Protein AF-A0A496CNL6-F1 (afdb_monomer)

Sequence (67 aa):
MKHILLQKALTYKKREKITAP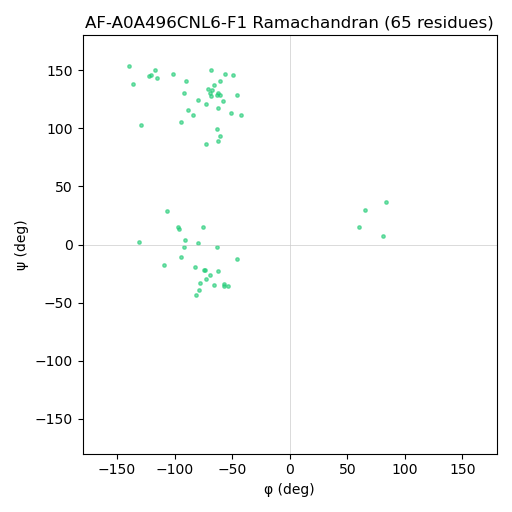TGYEFDCFLGAWISVSDKSLLVNHKDFPGYGTKKNDIETGEDMKGQ

Radius of gyration: 18.59 Å; Cα contacts (8 Å, |Δi|>4): 37; chains: 1; bounding box: 39×31×49 Å

Mean predicted aligned error: 12.91 Å

Secondary structure (DSSP, 8-state):
---HHHHHPPP-PPPS--PPPTTEEEETTTTEEEETTT--BGGGSTT------GGGS---SSTT---

Solvent-accessible surface area (backbone atoms onl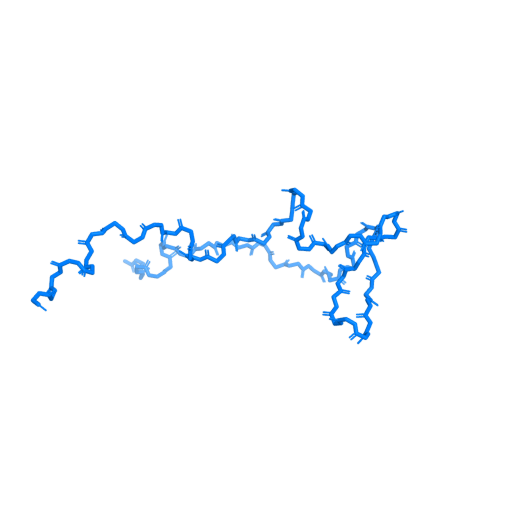y — not comparable to full-atom values): 4768 Å² total; per-residue (Å²): 136,82,59,69,67,73,73,71,52,86,85,72,83,80,72,92,67,91,71,80,62,86,69,45,45,78,39,78,89,77,71,40,48,25,28,73,87,78,63,47,52,47,86,74,40,93,82,42,82,69,70,74,62,76,80,74,56,73,81,83,75,67,86,78,78,63,133

Foldseek 3Di:
DDDPCVVPDDDDDDDPDDDDDPQWDQDPVVRFTAGVPPRDTLCPDPPNPPPPPPVVPPVPDPVVPDD

pLDDT: mean 76.1, std 15.98, range [42.72, 95.06]

Structure (mmCIF, N/CA/C/O backbone):
data_AF-A0A496CNL6-F1
#
_entry.id   AF-A0A496CNL6-F1
#
loop_
_atom_site.group_PDB
_atom_site.id
_atom_site.type_symbol
_atom_site.label_atom_id
_atom_site.label_alt_id
_atom_site.label_comp_id
_atom_site.label_asym_id
_atom_site.label_entity_id
_atom_site.label_seq_id
_atom_site.pdbx_PDB_ins_code
_atom_site.Cartn_x
_atom_site.Cartn_y
_atom_site.Cartn_z
_atom_site.occupancy
_atom_site.B_iso_or_equiv
_atom_site.auth_seq_id
_atom_site.auth_comp_id
_atom_site.auth_asym_id
_atom_site.auth_atom_id
_atom_site.pdbx_PDB_model_num
ATOM 1 N N . MET A 1 1 ? -26.941 2.674 26.237 1.00 72.25 1 MET A N 1
ATOM 2 C CA . MET A 1 1 ? -25.701 3.484 26.292 1.00 72.25 1 MET A CA 1
ATOM 3 C C . MET A 1 1 ? -24.628 2.742 25.493 1.00 72.25 1 MET A C 1
ATOM 5 O O . MET A 1 1 ? -24.420 1.571 25.777 1.0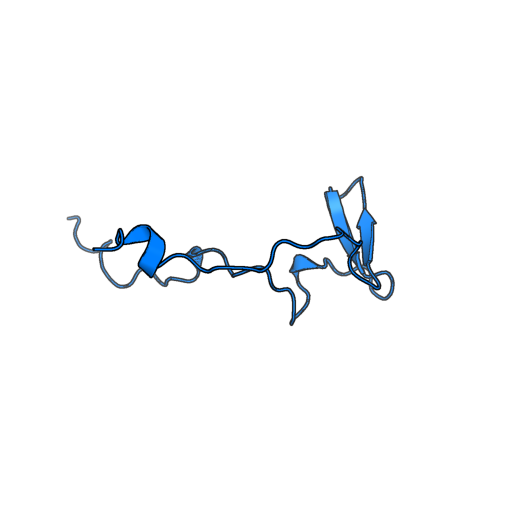0 72.25 1 MET A O 1
ATOM 9 N N . LYS A 1 2 ? -24.034 3.332 24.442 1.00 76.75 2 LYS A N 1
ATOM 10 C CA . LYS A 1 2 ? -22.958 2.677 23.660 1.00 76.75 2 LYS A CA 1
ATOM 11 C C . LYS A 1 2 ? -21.593 3.029 24.255 1.00 76.75 2 LYS A C 1
ATOM 13 O O . LYS A 1 2 ? -21.386 4.168 24.654 1.00 76.75 2 LYS A O 1
ATOM 18 N N . HIS A 1 3 ? -20.685 2.057 24.289 1.00 86.00 3 HIS A N 1
ATOM 19 C CA . HIS A 1 3 ? -19.329 2.221 24.813 1.00 86.00 3 HIS A CA 1
ATOM 20 C C . HIS A 1 3 ? -18.534 3.283 24.026 1.00 86.00 3 HIS A C 1
ATOM 22 O O . HIS A 1 3 ? -18.622 3.321 22.798 1.00 86.00 3 HIS A O 1
ATOM 28 N N . ILE A 1 4 ? -17.724 4.106 24.704 1.00 87.19 4 ILE A N 1
ATOM 29 C CA . ILE A 1 4 ? -16.977 5.233 24.100 1.00 87.19 4 ILE A CA 1
ATOM 30 C C . ILE A 1 4 ? -16.053 4.807 22.950 1.00 87.19 4 ILE A C 1
ATOM 32 O O . ILE A 1 4 ? -15.920 5.518 21.956 1.00 87.19 4 ILE A O 1
ATOM 36 N N . LEU A 1 5 ? -15.467 3.610 23.028 1.00 81.50 5 LEU A N 1
ATOM 37 C CA . LEU A 1 5 ? -14.623 3.082 21.950 1.00 81.50 5 LEU A CA 1
ATOM 38 C C . LEU A 1 5 ? -15.418 2.823 20.668 1.00 81.50 5 LEU A C 1
ATOM 40 O O . LEU A 1 5 ? -14.915 3.068 19.581 1.00 81.50 5 LEU A O 1
ATOM 44 N N . LEU A 1 6 ? -16.677 2.395 20.785 1.00 78.25 6 LEU A N 1
ATOM 45 C CA . LEU A 1 6 ? -17.545 2.181 19.626 1.00 78.25 6 LEU A CA 1
ATOM 46 C C . LEU A 1 6 ? -18.032 3.501 19.019 1.00 78.25 6 LEU A C 1
ATOM 48 O O . LEU A 1 6 ? -18.420 3.521 17.858 1.00 78.25 6 LEU A O 1
ATOM 52 N N . GLN A 1 7 ? -18.021 4.592 19.789 1.00 80.62 7 GLN A N 1
ATOM 53 C CA . GLN A 1 7 ? -18.351 5.929 19.288 1.00 80.62 7 GLN A CA 1
ATOM 54 C C . GLN A 1 7 ? -17.189 6.551 18.508 1.00 80.62 7 GLN A C 1
ATOM 56 O O . GLN A 1 7 ? -17.421 7.300 17.567 1.00 80.62 7 GLN A O 1
ATOM 61 N N . LYS A 1 8 ? -15.947 6.244 18.904 1.00 80.00 8 LYS A N 1
ATOM 62 C CA . LYS A 1 8 ? -14.728 6.780 18.279 1.00 80.00 8 LYS A CA 1
ATOM 63 C C . LYS A 1 8 ? -14.130 5.870 17.203 1.00 80.00 8 LYS A C 1
ATOM 65 O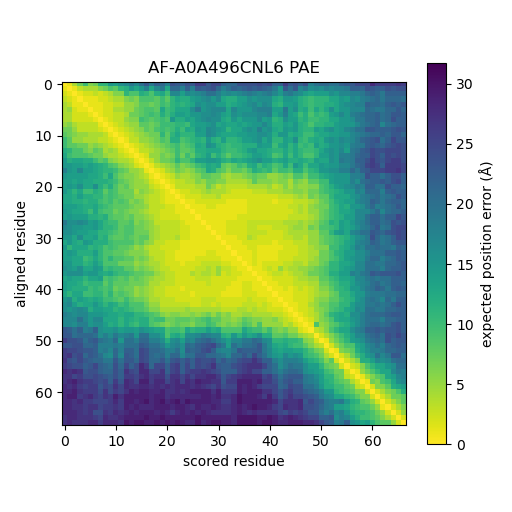 O . LYS A 1 8 ? -13.214 6.286 16.501 1.00 80.00 8 LYS A O 1
ATOM 70 N N . ALA A 1 9 ? -14.605 4.633 17.086 1.00 80.12 9 ALA A N 1
ATOM 71 C CA . ALA A 1 9 ? -14.099 3.693 16.099 1.00 80.12 9 ALA A CA 1
ATOM 72 C C . ALA A 1 9 ? -14.500 4.112 14.678 1.00 80.12 9 ALA A C 1
ATOM 74 O O . ALA A 1 9 ? -15.676 4.327 14.381 1.00 80.12 9 ALA A O 1
ATOM 75 N N . LEU A 1 10 ? -13.518 4.149 13.778 1.00 77.44 10 LEU A N 1
ATOM 76 C CA . LEU A 1 10 ? -13.775 4.219 12.346 1.00 77.44 10 LEU A CA 1
ATOM 77 C C . LEU A 1 10 ? -14.297 2.859 11.881 1.00 77.44 10 LEU A C 1
ATOM 79 O O . LEU A 1 10 ? -13.633 1.834 12.040 1.00 77.44 10 LEU A O 1
ATOM 83 N N . THR A 1 11 ? -15.498 2.850 11.312 1.00 75.81 11 THR A N 1
ATOM 84 C CA . THR A 1 11 ? -16.064 1.646 10.704 1.00 75.81 11 THR A CA 1
ATOM 85 C C . THR A 1 11 ? -15.708 1.626 9.226 1.00 75.81 11 THR A C 1
ATOM 87 O O . THR A 1 11 ? -15.881 2.613 8.514 1.00 75.81 11 THR A O 1
ATOM 90 N N . TYR A 1 12 ? -15.188 0.500 8.756 1.00 73.50 12 TYR A N 1
ATOM 91 C CA . TYR A 1 12 ? -14.907 0.279 7.345 1.00 73.50 12 TYR A CA 1
ATOM 92 C C . TYR A 1 12 ? -15.674 -0.948 6.869 1.00 73.50 12 TYR A C 1
ATOM 94 O O . TYR A 1 12 ? -15.862 -1.916 7.609 1.00 73.50 12 TYR A O 1
ATOM 102 N N . LYS A 1 13 ? -16.137 -0.911 5.616 1.00 77.44 13 LYS A N 1
ATOM 103 C CA . LYS A 1 13 ? -16.729 -2.094 4.991 1.00 77.44 13 LYS A CA 1
ATOM 104 C C . LYS A 1 13 ? -15.650 -3.168 4.890 1.00 77.44 13 LYS A C 1
ATOM 106 O O . LYS A 1 13 ? -14.561 -2.910 4.373 1.00 77.44 13 LYS A O 1
ATOM 111 N N . LYS A 1 14 ? -15.954 -4.372 5.378 1.00 78.50 14 LYS A N 1
ATOM 112 C CA . LYS A 1 14 ? -15.092 -5.537 5.173 1.00 78.50 14 LYS A CA 1
ATOM 113 C C . LYS A 1 14 ? -14.930 -5.738 3.667 1.00 78.50 14 LYS A C 1
ATOM 115 O O . LYS A 1 14 ? -15.923 -5.852 2.954 1.00 78.50 14 LYS A O 1
ATOM 120 N N . ARG A 1 15 ? -13.688 -5.752 3.182 1.00 77.31 15 ARG A N 1
ATOM 121 C CA . ARG A 1 15 ? -13.410 -6.058 1.775 1.00 77.31 15 ARG A CA 1
ATOM 122 C C . ARG A 1 15 ? -13.732 -7.531 1.528 1.00 77.31 15 ARG A C 1
ATOM 124 O O . ARG A 1 15 ? -13.249 -8.390 2.260 1.00 77.31 15 ARG A O 1
ATOM 131 N N . GLU A 1 16 ? -14.543 -7.811 0.512 1.00 77.81 16 GLU A N 1
ATOM 132 C CA . GLU A 1 16 ? -14.892 -9.185 0.119 1.00 77.81 16 GLU A CA 1
ATOM 133 C C . GLU A 1 16 ? -13.722 -9.899 -0.565 1.00 77.81 16 GLU A C 1
ATOM 135 O O . GLU A 1 16 ? -13.582 -11.115 -0.459 1.00 77.81 16 GLU A O 1
ATOM 140 N N . LYS A 1 17 ? -12.856 -9.136 -1.241 1.00 78.69 17 LYS A N 1
ATOM 141 C CA . LYS A 1 17 ? -11.654 -9.629 -1.913 1.00 78.69 17 LYS A CA 1
ATOM 142 C C . LYS A 1 17 ? -10.479 -8.707 -1.623 1.00 78.69 17 LYS A C 1
ATOM 144 O O . LYS A 1 17 ? -10.618 -7.483 -1.626 1.00 78.69 17 LYS A O 1
ATOM 149 N N . ILE A 1 18 ? -9.325 -9.312 -1.374 1.00 74.94 18 ILE A N 1
ATOM 150 C CA . ILE A 1 18 ? -8.049 -8.609 -1.279 1.00 74.94 18 ILE A CA 1
ATOM 151 C C . ILE A 1 18 ? -7.421 -8.696 -2.666 1.00 74.94 18 ILE A C 1
ATOM 153 O O . ILE A 1 18 ? -6.984 -9.764 -3.081 1.00 74.94 18 ILE A O 1
ATOM 157 N N . THR A 1 19 ? -7.440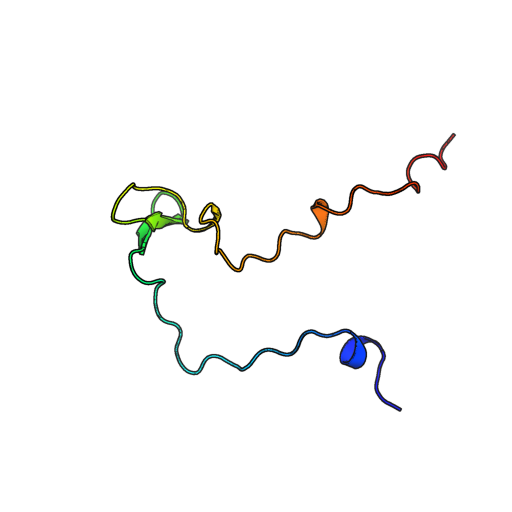 -7.592 -3.405 1.00 80.12 19 THR A N 1
ATOM 158 C CA . THR A 1 19 ? -6.752 -7.482 -4.692 1.00 80.12 19 THR A CA 1
ATOM 159 C C . THR A 1 19 ? -5.450 -6.723 -4.508 1.00 80.12 19 THR A C 1
ATOM 161 O O . THR A 1 19 ? -5.368 -5.816 -3.674 1.00 80.12 19 THR A O 1
ATOM 164 N N . ALA A 1 20 ? -4.442 -7.091 -5.297 1.00 80.62 20 ALA A N 1
ATOM 165 C CA . ALA A 1 20 ? -3.228 -6.300 -5.404 1.00 80.62 20 ALA A CA 1
ATOM 166 C C . ALA A 1 20 ? -3.575 -4.856 -5.824 1.00 80.62 20 ALA A C 1
ATOM 168 O O . ALA A 1 20 ? -4.548 -4.654 -6.563 1.00 80.62 20 ALA A O 1
ATOM 169 N N . PRO A 1 21 ? -2.821 -3.849 -5.358 1.00 84.81 21 PRO A N 1
ATOM 170 C CA . PRO A 1 21 ? -2.975 -2.480 -5.826 1.00 84.81 21 PRO A CA 1
ATOM 171 C C . PRO A 1 21 ? -2.696 -2.412 -7.334 1.00 84.81 21 PRO A C 1
ATOM 173 O O . PRO A 1 21 ? -1.677 -2.907 -7.811 1.00 84.81 21 PRO A O 1
ATOM 176 N N . THR A 1 22 ? -3.611 -1.819 -8.100 1.00 88.75 22 THR A N 1
ATOM 177 C CA . THR A 1 22 ? -3.486 -1.722 -9.560 1.00 88.75 22 THR A CA 1
ATOM 178 C C . THR A 1 22 ? -2.251 -0.911 -9.946 1.00 88.75 22 THR A C 1
ATOM 180 O O . THR A 1 22 ? -2.071 0.195 -9.447 1.00 88.75 22 THR A O 1
ATOM 183 N N . GLY A 1 23 ? -1.424 -1.435 -10.856 1.00 91.00 23 GLY A N 1
ATOM 184 C CA . GLY A 1 23 ? -0.198 -0.760 -11.304 1.00 91.00 23 GLY A CA 1
ATOM 185 C C . GLY A 1 23 ? 0.998 -0.924 -10.361 1.00 91.00 23 GLY A C 1
ATOM 186 O O . GLY A 1 23 ? 2.038 -0.314 -10.603 1.00 91.00 23 GLY A O 1
ATOM 187 N N . TYR A 1 24 ? 0.867 -1.758 -9.325 1.00 92.25 24 TYR A N 1
ATOM 188 C CA . TYR A 1 24 ? 1.943 -2.090 -8.400 1.00 92.25 24 TYR A CA 1
ATOM 189 C C . TYR A 1 24 ? 2.233 -3.589 -8.400 1.00 92.25 24 TYR A C 1
ATOM 191 O O . TYR A 1 24 ? 1.330 -4.420 -8.505 1.00 92.25 24 TYR A O 1
ATOM 199 N N . GLU A 1 25 ? 3.503 -3.925 -8.219 1.00 94.62 25 GLU A N 1
ATOM 200 C CA . GLU A 1 25 ? 3.990 -5.283 -7.997 1.00 94.62 25 GLU A CA 1
ATOM 201 C C . GLU A 1 25 ? 4.642 -5.380 -6.616 1.00 94.62 25 GLU A C 1
ATOM 203 O O . GLU A 1 25 ? 5.136 -4.389 -6.077 1.00 94.62 25 GLU A O 1
ATOM 208 N N . PHE A 1 26 ? 4.594 -6.562 -6.005 1.00 93.00 26 PHE A N 1
ATOM 209 C CA . PHE A 1 26 ? 5.239 -6.780 -4.716 1.00 93.00 26 PHE A CA 1
ATOM 210 C C . PHE A 1 26 ? 6.689 -7.213 -4.936 1.00 93.00 26 PHE A C 1
ATOM 212 O O . PHE A 1 26 ? 6.938 -8.291 -5.476 1.00 93.00 26 PHE A O 1
ATOM 219 N N . ASP A 1 27 ? 7.633 -6.386 -4.498 1.00 94.38 27 ASP A N 1
ATOM 220 C CA . ASP A 1 27 ? 9.052 -6.716 -4.464 1.00 94.38 27 ASP A CA 1
ATOM 221 C C . ASP A 1 27 ? 9.354 -7.485 -3.172 1.00 94.38 27 ASP A C 1
ATOM 223 O O . ASP A 1 27 ? 9.273 -6.943 -2.066 1.00 94.38 27 ASP A O 1
ATOM 227 N N . CYS A 1 28 ? 9.687 -8.770 -3.307 1.00 94.06 28 CYS A N 1
ATOM 228 C CA . CYS A 1 28 ? 9.969 -9.644 -2.172 1.00 94.06 28 CYS A CA 1
ATOM 229 C C . CYS A 1 28 ? 11.322 -9.375 -1.498 1.00 94.06 28 CYS A C 1
ATOM 231 O O . CYS A 1 28 ? 11.478 -9.725 -0.329 1.00 94.06 28 CYS A O 1
ATOM 233 N N . PHE A 1 29 ? 12.276 -8.749 -2.190 1.00 95.06 29 PHE A N 1
ATOM 234 C CA . PHE A 1 29 ? 13.569 -8.378 -1.616 1.00 95.06 29 PHE A CA 1
ATOM 235 C C . PHE A 1 29 ? 13.447 -7.116 -0.767 1.00 95.06 29 PHE A C 1
ATOM 237 O O . PHE A 1 29 ? 14.037 -7.037 0.309 1.00 95.06 29 PHE A O 1
ATOM 244 N N . LEU A 1 30 ? 12.650 -6.148 -1.225 1.00 92.00 30 LEU A N 1
ATOM 245 C CA . LEU A 1 30 ? 12.352 -4.926 -0.473 1.00 92.00 30 LEU A CA 1
ATOM 246 C C . LEU A 1 30 ? 11.231 -5.118 0.558 1.00 92.00 30 LEU A C 1
ATOM 248 O O . LEU A 1 30 ? 11.100 -4.315 1.480 1.00 92.00 30 LEU A O 1
ATOM 252 N N . GLY A 1 31 ? 10.408 -6.158 0.402 1.00 92.75 31 GLY A N 1
ATOM 253 C CA . GLY A 1 31 ? 9.221 -6.383 1.226 1.00 92.75 31 GLY A CA 1
ATOM 254 C C . GLY A 1 31 ? 8.151 -5.306 1.025 1.00 92.75 31 GLY A C 1
ATOM 255 O O . GLY A 1 31 ? 7.420 -4.981 1.961 1.00 92.75 31 GLY A O 1
ATOM 256 N N . ALA A 1 32 ? 8.076 -4.718 -0.172 1.00 91.56 32 ALA A N 1
ATOM 257 C CA . ALA A 1 32 ? 7.263 -3.537 -0.441 1.00 91.56 32 ALA A CA 1
ATOM 258 C C . ALA A 1 32 ? 6.551 -3.603 -1.796 1.00 91.56 32 ALA A C 1
ATOM 260 O O . ALA A 1 32 ? 7.011 -4.235 -2.742 1.00 91.56 32 ALA A O 1
ATOM 261 N N . TRP A 1 33 ? 5.423 -2.899 -1.897 1.00 93.12 33 TRP A N 1
ATOM 262 C CA . TRP A 1 33 ? 4.758 -2.666 -3.177 1.00 93.12 33 TRP A CA 1
ATOM 263 C C . TRP A 1 33 ? 5.465 -1.539 -3.925 1.00 93.12 33 TRP A C 1
ATOM 265 O O . TRP A 1 33 ? 5.570 -0.425 -3.404 1.00 93.12 33 TRP A O 1
ATOM 275 N N . ILE A 1 34 ? 5.905 -1.821 -5.146 1.00 94.62 34 ILE A N 1
ATOM 276 C CA . ILE A 1 34 ? 6.579 -0.875 -6.033 1.00 94.62 34 ILE A CA 1
ATOM 277 C C . ILE A 1 34 ? 5.734 -0.621 -7.276 1.00 94.62 34 ILE A C 1
ATOM 279 O O . ILE A 1 34 ? 5.043 -1.505 -7.781 1.00 94.62 34 ILE A O 1
ATOM 283 N N . SER A 1 35 ? 5.752 0.619 -7.741 1.00 93.38 35 SER A N 1
ATOM 284 C CA . SER A 1 35 ? 5.081 1.040 -8.960 1.00 93.38 35 SER A CA 1
ATOM 285 C C . SER A 1 35 ? 5.749 0.396 -10.170 1.00 93.38 35 SER A C 1
ATOM 287 O O . SER A 1 35 ? 6.973 0.417 -10.310 1.00 93.38 35 SER A O 1
ATOM 289 N N . VAL A 1 36 ? 4.947 -0.159 -11.076 1.00 92.75 36 VAL A N 1
ATOM 290 C CA . VAL A 1 36 ? 5.457 -0.769 -12.312 1.00 92.75 36 VAL A CA 1
ATOM 291 C C . VAL A 1 36 ? 6.013 0.297 -13.268 1.00 92.75 36 VAL A C 1
ATOM 293 O O . VAL A 1 36 ? 6.903 -0.007 -14.059 1.00 92.75 36 VAL A O 1
ATOM 296 N N . SER A 1 37 ? 5.529 1.544 -13.194 1.00 93.31 37 SER A N 1
ATOM 297 C CA . SER A 1 37 ? 5.911 2.617 -14.124 1.00 93.31 37 SER A CA 1
ATOM 298 C C . SER A 1 37 ? 7.236 3.294 -13.775 1.00 93.31 37 SER A C 1
ATOM 300 O O . SER A 1 37 ? 8.042 3.543 -14.667 1.00 93.31 37 SER A O 1
ATOM 302 N N . ASP A 1 38 ? 7.464 3.599 -12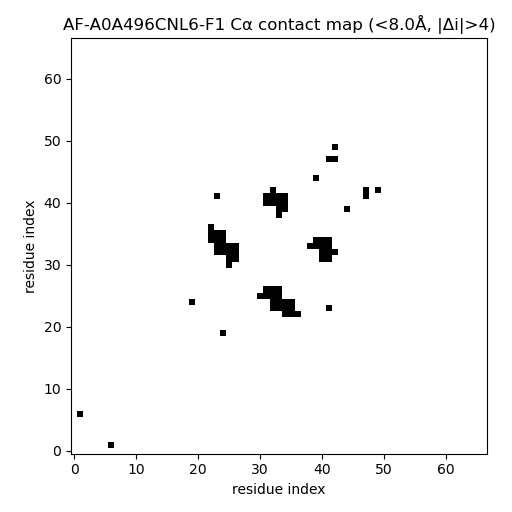.497 1.00 92.56 38 ASP A N 1
ATOM 303 C CA . ASP A 1 38 ? 8.593 4.420 -12.036 1.00 92.56 38 ASP A CA 1
ATOM 304 C C . ASP A 1 38 ? 9.381 3.794 -10.876 1.00 92.56 38 ASP A C 1
ATOM 306 O O . ASP A 1 38 ? 10.331 4.398 -10.380 1.00 92.56 38 ASP A O 1
ATOM 310 N N . LYS A 1 39 ? 9.003 2.581 -10.446 1.00 92.31 39 LYS A N 1
ATOM 311 C CA . LYS A 1 39 ? 9.622 1.845 -9.330 1.00 92.31 39 LYS A CA 1
ATOM 312 C C . LYS A 1 39 ? 9.546 2.569 -7.982 1.00 92.31 39 LYS A C 1
ATOM 314 O O . LYS A 1 39 ? 10.203 2.162 -7.026 1.00 92.31 39 LYS A O 1
ATOM 319 N N . SER A 1 40 ? 8.706 3.599 -7.863 1.00 93.12 40 SER A N 1
ATOM 320 C CA . SER A 1 40 ? 8.445 4.277 -6.595 1.00 93.12 40 SER A CA 1
ATOM 321 C C . SER A 1 40 ? 7.673 3.377 -5.624 1.00 93.12 40 SER A C 1
ATOM 323 O O . SER A 1 40 ? 6.888 2.515 -6.022 1.00 93.12 40 SER A O 1
ATOM 325 N N . LEU A 1 41 ? 7.887 3.569 -4.321 1.00 91.44 41 LEU A N 1
ATOM 326 C CA . LEU A 1 41 ? 7.169 2.820 -3.289 1.00 91.44 41 LEU A CA 1
ATOM 327 C C . LEU A 1 41 ? 5.704 3.269 -3.216 1.00 91.44 41 LEU A C 1
ATOM 329 O O . LEU A 1 41 ? 5.427 4.464 -3.107 1.00 91.44 41 LEU A O 1
ATOM 333 N N . LEU A 1 42 ? 4.769 2.316 -3.159 1.00 89.69 42 LEU A N 1
ATOM 334 C CA . LEU A 1 42 ? 3.331 2.582 -3.008 1.00 89.69 42 LEU A CA 1
ATOM 335 C C . LEU A 1 42 ? 3.016 3.466 -1.796 1.00 89.69 42 LEU A C 1
ATOM 337 O O . LEU A 1 42 ? 2.123 4.303 -1.866 1.00 89.69 42 LEU A O 1
ATOM 341 N N . VAL A 1 43 ? 3.760 3.301 -0.699 1.00 85.56 43 VAL A N 1
ATOM 342 C CA . VAL A 1 43 ? 3.578 4.088 0.533 1.00 85.56 43 VAL A CA 1
ATOM 343 C C . VAL A 1 43 ? 3.816 5.588 0.322 1.00 85.56 43 VAL A C 1
ATOM 345 O O . VAL A 1 43 ? 3.280 6.400 1.068 1.00 85.56 43 VAL A O 1
ATOM 348 N N . ASN A 1 44 ? 4.577 5.956 -0.713 1.00 86.75 44 ASN A N 1
ATOM 349 C CA . ASN A 1 44 ? 4.867 7.343 -1.071 1.00 86.75 44 ASN A CA 1
ATOM 350 C C . ASN A 1 44 ? 3.866 7.911 -2.092 1.00 86.75 44 ASN A C 1
ATOM 352 O O . ASN A 1 44 ? 3.988 9.074 -2.481 1.00 86.75 44 ASN A O 1
ATOM 356 N N . HIS A 1 45 ? 2.899 7.115 -2.564 1.00 84.06 45 HIS A N 1
ATOM 357 C CA . HIS A 1 45 ? 1.888 7.596 -3.501 1.00 84.06 45 HIS A CA 1
ATOM 358 C C . HIS A 1 45 ? 1.006 8.654 -2.824 1.00 84.06 45 HIS A C 1
ATOM 360 O O . HIS A 1 45 ? 0.579 8.476 -1.685 1.00 84.06 45 HIS A O 1
ATOM 366 N N . LYS A 1 46 ? 0.701 9.750 -3.531 1.00 78.94 46 LYS A N 1
ATOM 367 C CA . LYS A 1 46 ? -0.048 10.897 -2.973 1.00 78.94 46 LYS A CA 1
ATOM 368 C C . LYS A 1 46 ? -1.414 10.504 -2.409 1.00 78.94 46 LYS A C 1
ATOM 370 O O . LYS A 1 46 ? -1.828 11.030 -1.385 1.00 78.94 46 LYS A O 1
ATOM 375 N N . ASP A 1 47 ? -2.064 9.545 -3.060 1.00 75.00 47 ASP A N 1
ATOM 376 C CA . ASP A 1 47 ? -3.371 9.020 -2.657 1.00 75.00 47 ASP A CA 1
ATOM 377 C C . ASP A 1 47 ? -3.272 7.744 -1.807 1.00 75.00 47 ASP A C 1
ATOM 379 O O . ASP A 1 47 ? -4.261 7.023 -1.661 1.00 75.00 47 ASP A O 1
ATOM 383 N N . PHE A 1 48 ? -2.084 7.395 -1.292 1.00 74.06 48 PHE A N 1
ATOM 384 C CA . PHE A 1 48 ? -1.945 6.208 -0.458 1.00 74.06 48 PHE A CA 1
ATOM 385 C C . PHE A 1 48 ? -2.804 6.389 0.802 1.00 74.06 48 PHE A C 1
ATOM 387 O O . PHE A 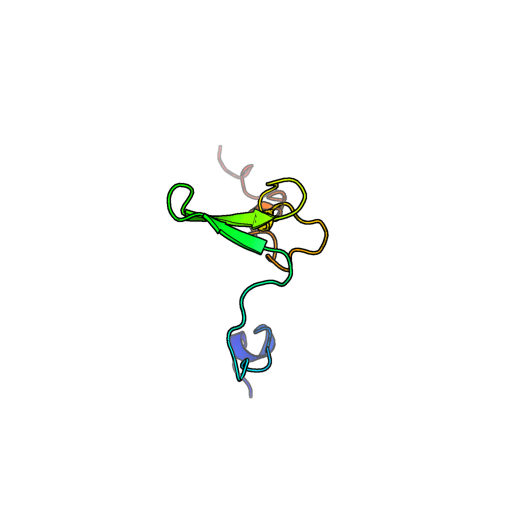1 48 ? -2.533 7.277 1.609 1.00 74.06 48 PHE A O 1
ATOM 394 N N . PRO A 1 49 ? -3.822 5.536 1.030 1.00 64.62 49 PRO A N 1
ATOM 395 C CA . PRO A 1 49 ? -4.744 5.676 2.154 1.00 64.62 49 PRO A CA 1
ATOM 396 C C . PRO A 1 49 ? -4.101 5.250 3.478 1.00 64.62 49 PRO A C 1
ATOM 398 O O . PRO A 1 49 ? -4.811 4.983 4.447 1.00 64.62 49 PRO A O 1
ATOM 401 N N . GLY A 1 50 ? -2.770 5.118 3.514 1.00 60.16 50 GLY A N 1
ATOM 402 C CA . GLY A 1 50 ? -2.015 4.933 4.733 1.00 60.16 50 GLY A CA 1
ATOM 403 C C . GLY A 1 50 ? -2.259 6.147 5.595 1.00 60.16 50 GLY A C 1
ATOM 404 O O . GLY A 1 50 ? -1.593 7.163 5.434 1.00 60.16 50 GLY A O 1
ATOM 405 N N . TYR A 1 51 ? -3.253 6.036 6.475 1.00 53.09 51 TYR A N 1
ATOM 406 C CA . TYR A 1 51 ? -3.455 6.952 7.575 1.00 53.09 51 TYR A CA 1
ATOM 407 C C . TYR A 1 51 ? -2.077 7.211 8.160 1.00 53.09 51 TYR A C 1
ATOM 409 O O . TYR A 1 51 ? -1.441 6.280 8.666 1.00 53.09 51 TYR A O 1
ATOM 417 N N . GLY A 1 52 ? -1.590 8.444 7.986 1.00 54.34 52 GLY A N 1
ATOM 418 C CA . GLY A 1 52 ? -0.335 8.862 8.576 1.00 54.34 52 GLY A CA 1
ATOM 419 C C . GLY A 1 52 ? -0.366 8.394 10.018 1.00 54.34 52 GLY A C 1
ATOM 420 O O . GLY A 1 52 ? -1.373 8.569 10.711 1.00 54.34 52 GLY A O 1
ATOM 421 N N . THR A 1 53 ? 0.680 7.687 10.446 1.00 53.31 53 THR A N 1
ATOM 422 C CA . THR A 1 53 ? 0.772 7.301 11.850 1.00 53.31 53 THR A CA 1
ATOM 423 C C . THR A 1 53 ? 0.514 8.548 12.690 1.00 53.31 53 THR A C 1
ATOM 425 O O . THR A 1 53 ? 0.927 9.641 12.296 1.00 53.31 53 THR A O 1
ATOM 428 N N . LYS A 1 54 ? -0.122 8.380 13.850 1.00 51.00 54 LYS A N 1
ATOM 429 C CA . LYS A 1 54 ? -0.383 9.437 14.840 1.00 51.00 54 LYS A CA 1
ATOM 430 C C . LYS A 1 54 ? 0.829 10.351 15.139 1.00 51.00 54 LYS A C 1
ATOM 432 O O . LYS A 1 54 ? 0.667 11.411 15.711 1.00 51.00 54 LYS A O 1
ATOM 437 N N . LYS A 1 55 ? 2.042 9.987 14.712 1.00 54.84 55 LYS A N 1
ATOM 438 C CA . LYS A 1 55 ? 3.271 10.782 14.813 1.00 54.84 55 LYS A CA 1
ATOM 439 C C . LYS A 1 55 ? 3.300 12.111 14.039 1.00 54.84 55 LYS A C 1
ATOM 441 O O . LYS A 1 55 ? 4.300 12.806 14.143 1.00 54.84 55 LYS A O 1
ATOM 446 N N . ASN A 1 56 ? 2.251 12.471 13.294 1.00 46.16 56 ASN A N 1
ATOM 447 C CA . ASN A 1 56 ? 2.059 13.852 12.824 1.00 46.16 56 ASN A CA 1
ATOM 448 C C . ASN A 1 56 ? 1.228 14.715 13.790 1.00 46.16 56 ASN A C 1
ATOM 450 O O . ASN A 1 56 ? 0.979 15.881 13.486 1.00 46.16 56 ASN A O 1
ATOM 454 N N . ASP A 1 57 ? 0.840 14.190 14.957 1.00 42.72 57 ASP A N 1
ATOM 455 C CA . ASP A 1 57 ? 0.606 15.051 16.110 1.00 42.72 57 ASP A CA 1
ATOM 456 C C . ASP A 1 57 ? 1.965 15.688 16.432 1.00 42.72 57 ASP A C 1
ATOM 458 O O . ASP A 1 57 ? 2.836 15.057 17.031 1.00 42.72 57 ASP A O 1
ATOM 462 N N . ILE A 1 58 ? 2.170 16.934 15.995 1.00 50.25 58 ILE A N 1
ATOM 463 C CA . ILE A 1 58 ? 3.069 17.829 16.721 1.00 50.25 58 ILE A CA 1
ATOM 464 C C . ILE A 1 58 ? 2.573 17.746 18.158 1.00 50.25 58 ILE A C 1
ATOM 466 O O . ILE A 1 58 ? 1.430 18.107 18.433 1.00 50.25 58 ILE A O 1
ATOM 470 N N . GLU A 1 59 ? 3.389 17.174 19.033 1.00 48.22 59 GLU A N 1
ATOM 471 C CA . GLU A 1 59 ? 3.097 17.029 20.448 1.00 48.22 59 GLU A CA 1
ATOM 472 C C . GLU A 1 59 ? 2.959 18.437 21.031 1.00 48.22 59 GLU A C 1
ATOM 474 O O . GLU A 1 59 ? 3.927 19.094 21.409 1.00 48.22 59 GLU A O 1
ATOM 479 N N . THR A 1 60 ? 1.742 18.979 20.993 1.00 53.22 60 THR A N 1
ATOM 480 C CA . THR A 1 60 ? 1.447 20.301 21.524 1.00 53.22 60 THR A CA 1
ATOM 481 C C . THR A 1 60 ? 1.468 20.210 23.043 1.00 53.22 60 THR A C 1
ATOM 483 O O . THR A 1 60 ? 0.433 20.027 23.676 1.00 53.22 60 THR A O 1
ATOM 486 N N . GLY A 1 61 ? 2.659 20.357 23.620 1.00 56.09 61 GLY A N 1
ATOM 487 C CA . GLY A 1 61 ? 2.835 20.996 24.919 1.00 56.09 61 GLY A CA 1
ATOM 488 C C . GLY A 1 61 ? 2.621 20.153 26.176 1.00 56.09 61 GLY A C 1
ATOM 489 O O . GLY A 1 61 ? 2.165 20.716 27.169 1.00 56.09 61 GLY A O 1
ATOM 490 N N . GLU A 1 62 ? 2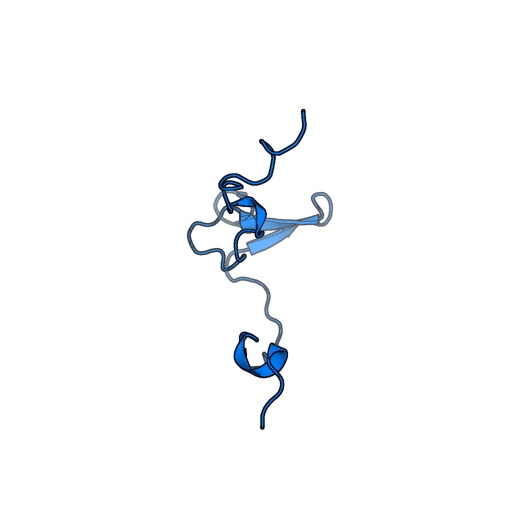.989 18.868 26.194 1.00 55.88 62 GLU A N 1
ATOM 491 C CA . GLU A 1 62 ? 3.154 18.136 27.470 1.00 55.88 62 GLU A CA 1
ATOM 492 C C . GLU A 1 62 ? 4.612 17.809 27.836 1.00 55.88 62 GLU A C 1
ATOM 494 O O . GLU A 1 62 ? 4.895 17.643 29.020 1.00 55.88 62 GLU A O 1
ATOM 499 N N . ASP A 1 63 ? 5.561 17.857 26.892 1.00 53.97 63 ASP A N 1
ATOM 500 C CA . ASP A 1 63 ? 6.986 17.576 27.167 1.00 53.97 63 ASP A CA 1
ATOM 501 C C . ASP A 1 63 ? 7.751 18.757 27.817 1.00 53.97 63 ASP A C 1
ATOM 503 O O . ASP A 1 63 ? 8.929 18.664 28.131 1.00 53.97 63 ASP A O 1
ATOM 507 N N . MET A 1 64 ? 7.079 19.886 28.092 1.00 52.03 64 MET A N 1
ATOM 508 C CA . MET A 1 64 ? 7.651 20.999 28.880 1.00 52.03 64 MET A CA 1
ATOM 509 C C . MET A 1 64 ? 7.258 20.968 30.368 1.00 52.03 64 MET A C 1
ATOM 511 O O . MET A 1 64 ? 7.401 21.968 31.073 1.00 52.03 64 MET A O 1
ATOM 515 N N . LYS A 1 65 ? 6.730 19.842 30.867 1.00 55.44 65 LYS A N 1
ATOM 516 C CA . LYS A 1 65 ? 6.404 19.645 32.294 1.00 55.44 6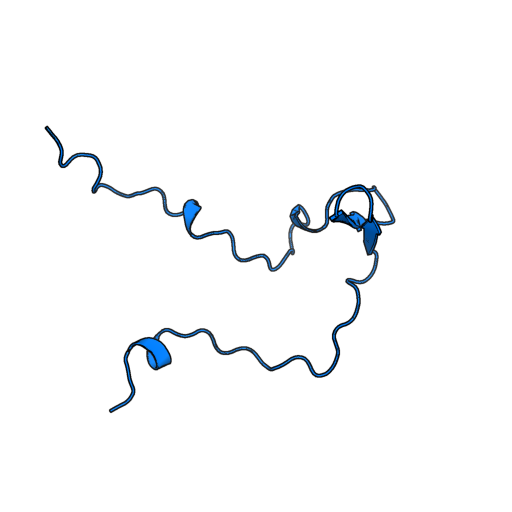5 LYS A CA 1
ATOM 517 C C . LYS A 1 65 ? 7.379 18.712 33.031 1.00 55.44 65 LYS A C 1
ATOM 519 O O . LYS A 1 65 ? 7.002 18.098 34.024 1.00 55.44 65 LYS A O 1
ATOM 524 N N . GLY A 1 66 ? 8.633 18.650 32.595 1.00 58.81 66 GLY A N 1
ATOM 525 C CA . GLY A 1 66 ? 9.784 18.276 33.428 1.00 58.81 66 GLY A CA 1
ATOM 526 C C . GLY A 1 66 ? 10.835 19.363 33.221 1.00 58.81 66 GLY A C 1
ATOM 527 O O . GLY A 1 66 ? 11.242 19.590 32.090 1.00 58.81 66 GLY A O 1
ATOM 528 N N . GLN A 1 67 ? 10.997 20.295 34.162 1.00 44.53 67 GLN A N 1
ATOM 529 C CA . GLN A 1 67 ? 12.046 20.240 35.193 1.00 44.53 67 GLN A CA 1
ATOM 530 C C . GLN A 1 67 ? 13.434 19.919 34.642 1.00 44.53 67 GLN A C 1
ATOM 532 O O . GLN A 1 67 ? 13.640 18.770 34.200 1.00 44.53 67 GLN A O 1
#